Protein AF-A0A7G2SG34-F1 (afdb_monomer_lite)

Secondary structure (DSSP, 8-state):
--EEEEEEHHHHHHHHTSTTB--SSPEEPTTSSEEEEEESS--TT-B-HHHHHHHHTSTTTPPP-

pLDDT: mean 88.59, std 8.22, range [52.34, 95.06]

Foldseek 3Di:
DKWKAKAFLVCVVVVCPDPQWPDPDWQAWLVNGITITIGPDDDPRTHHPVVVVVVCPDNRNDNDD

Sequence (65 aa):
MSTYSITDAAQVDDMLQEADCVSTSPRYNAAGTQAVLRWCADGVGRISHADARALMATAAWQVEP

Radius of gyration: 11.33 Å; chains: 1; bounding box: 26×22×32 Å

Structure (mmCIF, N/CA/C/O backbone):
data_AF-A0A7G2SG34-F1
#
_entry.id   AF-A0A7G2SG34-F1
#
loop_
_atom_site.group_PDB
_atom_site.id
_atom_site.type_symbol
_atom_site.label_atom_id
_atom_site.label_alt_id
_atom_site.label_comp_id
_atom_site.label_asym_id
_atom_site.label_entity_id
_atom_site.label_seq_id
_atom_site.pdbx_PDB_ins_code
_atom_site.Cartn_x
_atom_site.Cartn_y
_atom_site.Cartn_z
_atom_site.occupancy
_atom_site.B_iso_or_equiv
_atom_site.auth_seq_id
_atom_site.auth_comp_id
_atom_site.auth_asym_id
_atom_site.auth_atom_id
_atom_site.pdbx_PDB_model_num
ATOM 1 N N . MET A 1 1 ? 17.837 0.037 -5.491 1.00 63.78 1 MET A N 1
ATOM 2 C CA . MET A 1 1 ? 17.115 0.788 -4.437 1.00 63.78 1 MET A CA 1
ATOM 3 C C . MET A 1 1 ? 15.738 0.160 -4.305 1.00 63.78 1 MET A C 1
ATOM 5 O O . MET A 1 1 ? 15.227 -0.286 -5.316 1.00 63.78 1 MET A O 1
ATOM 9 N N . SER A 1 2 ? 15.168 0.042 -3.103 1.00 81.31 2 SER A N 1
ATOM 10 C CA . SER A 1 2 ? 13.777 -0.424 -2.971 1.00 81.31 2 SER A CA 1
ATOM 11 C C . SER A 1 2 ? 12.825 0.759 -3.028 1.00 81.31 2 SER A C 1
ATOM 13 O O . SER A 1 2 ? 13.073 1.761 -2.355 1.00 81.31 2 SER A O 1
ATOM 15 N N . THR A 1 3 ? 11.737 0.612 -3.771 1.00 92.62 3 THR A N 1
ATOM 16 C CA . THR A 1 3 ? 10.636 1.580 -3.800 1.00 92.62 3 THR A CA 1
ATOM 17 C C . THR A 1 3 ? 9.369 0.970 -3.235 1.00 92.62 3 THR A C 1
ATOM 19 O O . THR A 1 3 ? 9.316 -0.225 -2.932 1.00 92.62 3 THR A O 1
ATOM 22 N N . TYR A 1 4 ? 8.366 1.811 -3.023 1.00 93.62 4 TYR A N 1
ATOM 23 C CA . TYR A 1 4 ? 7.115 1.428 -2.388 1.00 93.62 4 TYR A CA 1
ATOM 24 C C . TYR A 1 4 ? 5.938 1.892 -3.229 1.00 93.62 4 TYR A C 1
ATOM 26 O O . TYR A 1 4 ? 6.074 2.858 -3.962 1.00 93.62 4 TYR A O 1
ATOM 34 N N . SER A 1 5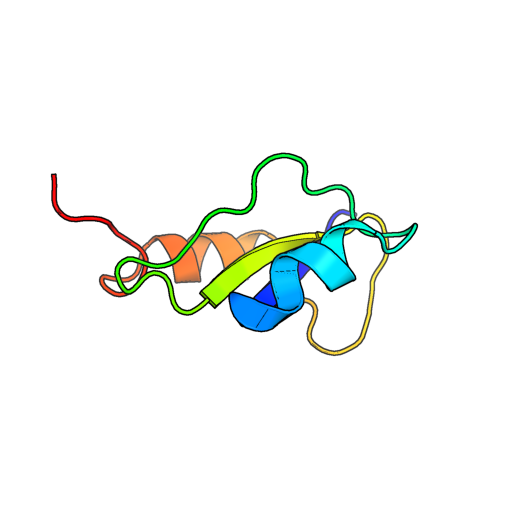 ? 4.780 1.261 -3.125 1.00 94.38 5 SER A N 1
ATOM 35 C CA . SER A 1 5 ? 3.538 1.783 -3.706 1.00 94.38 5 SER A CA 1
ATOM 36 C C . SER A 1 5 ? 2.421 1.725 -2.680 1.00 94.38 5 SER A C 1
ATOM 38 O O . SER A 1 5 ? 2.464 0.916 -1.752 1.00 94.38 5 SER A O 1
ATOM 40 N N . ILE A 1 6 ? 1.420 2.583 -2.855 1.00 93.94 6 ILE A N 1
ATOM 41 C CA . ILE A 1 6 ? 0.147 2.486 -2.144 1.00 93.94 6 ILE A CA 1
ATOM 42 C C . ILE A 1 6 ? -0.803 1.753 -3.083 1.00 93.94 6 ILE A C 1
ATOM 44 O O . ILE A 1 6 ? -1.009 2.191 -4.211 1.00 93.94 6 ILE A O 1
ATOM 48 N N . THR A 1 7 ? -1.326 0.625 -2.631 1.00 93.81 7 THR A N 1
ATOM 49 C CA . THR A 1 7 ? -2.175 -0.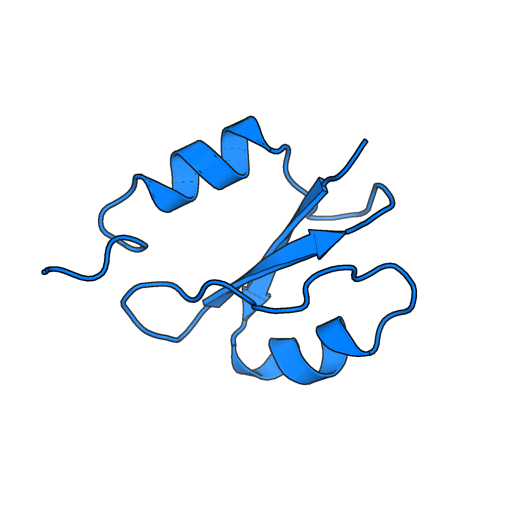272 -3.419 1.00 93.81 7 THR A CA 1
ATOM 50 C C . THR A 1 7 ? -3.502 -0.441 -2.699 1.00 93.81 7 THR A C 1
ATOM 52 O O . THR A 1 7 ? -3.513 -0.568 -1.474 1.00 93.81 7 THR A O 1
ATOM 55 N N . ASP A 1 8 ? -4.615 -0.450 -3.426 1.00 95.06 8 ASP A N 1
ATOM 56 C CA . ASP A 1 8 ? -5.913 -0.767 -2.834 1.00 95.06 8 ASP A CA 1
ATOM 57 C C . ASP A 1 8 ? -5.933 -2.211 -2.327 1.00 95.06 8 ASP A C 1
ATOM 59 O O . ASP A 1 8 ? -5.434 -3.119 -2.990 1.00 95.06 8 ASP A O 1
ATOM 63 N N . ALA A 1 9 ? -6.530 -2.441 -1.157 1.00 93.31 9 ALA A N 1
ATOM 64 C CA . ALA A 1 9 ? -6.537 -3.744 -0.491 1.00 93.31 9 ALA A CA 1
ATOM 65 C C . ALA A 1 9 ? -7.097 -4.862 -1.386 1.00 93.31 9 ALA A C 1
ATOM 67 O O . ALA A 1 9 ? -6.595 -5.979 -1.352 1.00 93.31 9 ALA A O 1
ATOM 68 N N . ALA A 1 10 ? -8.074 -4.541 -2.239 1.00 95.06 10 ALA A N 1
ATOM 69 C CA . ALA A 1 10 ? -8.658 -5.479 -3.198 1.00 95.06 10 ALA A CA 1
ATOM 70 C C . ALA A 1 10 ? -7.685 -5.943 -4.298 1.00 95.06 10 ALA A C 1
ATOM 72 O O . ALA A 1 10 ? -7.945 -6.956 -4.934 1.00 95.06 10 ALA A O 1
ATOM 73 N N . GLN A 1 11 ? -6.596 -5.208 -4.537 1.00 93.81 11 GLN A N 1
ATOM 74 C CA . GLN A 1 11 ? -5.591 -5.509 -5.562 1.00 93.81 11 GLN A CA 1
ATOM 75 C C . GLN A 1 11 ? -4.279 -6.025 -4.962 1.00 93.81 11 GLN A C 1
ATOM 77 O O . GLN A 1 11 ? -3.357 -6.360 -5.700 1.00 93.81 11 GLN A O 1
ATOM 82 N N . VAL A 1 12 ? -4.156 -6.072 -3.631 1.00 92.75 12 VAL A N 1
ATOM 83 C CA . VAL A 1 12 ? -2.905 -6.461 -2.970 1.00 92.75 12 VAL A CA 1
ATOM 84 C C . VAL A 1 12 ? -2.503 -7.883 -3.337 1.00 92.75 12 VAL A C 1
ATOM 86 O O . VAL A 1 12 ? -1.344 -8.094 -3.678 1.00 92.75 12 VAL A O 1
ATOM 89 N N . ASP A 1 13 ? -3.435 -8.835 -3.309 1.00 92.62 13 ASP A N 1
ATOM 90 C CA . ASP A 1 13 ? -3.142 -10.231 -3.648 1.00 92.62 13 ASP A CA 1
ATOM 91 C C . ASP A 1 13 ? -2.632 -10.383 -5.087 1.00 92.62 13 ASP A C 1
ATOM 93 O O . ASP A 1 13 ? -1.677 -11.123 -5.319 1.00 92.62 13 ASP A O 1
ATOM 97 N N . ASP A 1 14 ? -3.196 -9.626 -6.032 1.00 92.88 14 ASP A N 1
ATOM 98 C CA . ASP A 1 14 ? -2.734 -9.609 -7.422 1.00 92.88 14 ASP A CA 1
ATOM 99 C C . ASP A 1 14 ? -1.329 -8.997 -7.530 1.00 92.88 14 ASP A C 1
ATOM 101 O O . ASP A 1 14 ? -0.436 -9.570 -8.154 1.00 92.88 14 ASP A O 1
ATOM 105 N N . MET A 1 15 ? -1.095 -7.861 -6.866 1.00 91.00 15 MET A N 1
ATOM 106 C CA . MET A 1 15 ? 0.205 -7.178 -6.873 1.00 91.00 15 MET A CA 1
ATOM 107 C C . MET A 1 15 ? 1.308 -7.984 -6.180 1.00 91.00 15 MET A C 1
ATOM 109 O O . MET A 1 15 ? 2.478 -7.844 -6.526 1.00 91.00 15 MET A O 1
ATOM 113 N N . LEU A 1 16 ? 0.973 -8.836 -5.210 1.00 91.44 16 LEU A N 1
ATOM 114 C CA . LEU A 1 16 ? 1.927 -9.742 -4.565 1.00 91.44 16 LEU A CA 1
ATOM 115 C C . LEU A 1 16 ? 2.417 -10.860 -5.493 1.00 91.44 16 LEU A C 1
ATOM 117 O O . LEU A 1 16 ? 3.483 -11.420 -5.241 1.00 91.44 16 LEU A O 1
ATOM 121 N N . GLN A 1 17 ? 1.671 -11.185 -6.552 1.00 91.62 17 GLN A N 1
ATOM 122 C CA . GLN A 1 17 ? 2.093 -12.166 -7.557 1.00 91.62 17 GLN A CA 1
ATOM 123 C C . GLN A 1 17 ? 3.015 -11.572 -8.626 1.00 91.62 17 GLN A C 1
ATOM 125 O O . GLN A 1 17 ? 3.602 -12.321 -9.412 1.00 91.62 17 GLN A O 1
ATOM 130 N N . GLU A 1 18 ? 3.170 -10.247 -8.673 1.00 90.06 18 GLU A N 1
ATOM 131 C CA . GLU A 1 18 ? 4.101 -9.621 -9.602 1.00 90.06 18 GLU A CA 1
ATOM 132 C C . GLU A 1 18 ? 5.555 -9.955 -9.254 1.00 90.06 18 GLU A C 1
ATOM 134 O O . GLU A 1 18 ? 5.980 -9.866 -8.103 1.00 90.06 18 GLU A O 1
ATOM 139 N N . ALA A 1 19 ? 6.353 -10.266 -10.279 1.00 87.25 19 ALA A N 1
ATOM 140 C CA . ALA A 1 19 ? 7.749 -10.677 -10.115 1.00 87.25 19 ALA A CA 1
ATOM 141 C C . ALA A 1 19 ? 8.628 -9.621 -9.416 1.00 87.25 19 ALA A C 1
ATOM 143 O O . ALA A 1 19 ? 9.610 -9.967 -8.758 1.00 87.25 19 ALA A O 1
ATOM 144 N N . ASP A 1 20 ? 8.268 -8.342 -9.542 1.00 89.50 20 ASP A N 1
ATOM 145 C CA . ASP A 1 20 ? 9.011 -7.224 -8.956 1.00 89.50 20 ASP A CA 1
ATOM 146 C C . ASP A 1 20 ? 8.577 -6.894 -7.517 1.00 89.50 20 ASP A C 1
ATOM 148 O O . ASP A 1 20 ? 9.229 -6.087 -6.835 1.00 89.50 20 ASP A O 1
ATOM 152 N N . CYS A 1 21 ? 7.469 -7.477 -7.048 1.00 90.62 21 CYS A N 1
ATOM 153 C CA . CYS A 1 21 ? 6.949 -7.258 -5.709 1.00 90.62 21 CYS A CA 1
ATOM 154 C C . CYS A 1 21 ? 7.720 -8.122 -4.710 1.00 90.62 21 CYS A C 1
ATOM 156 O O . CYS A 1 21 ? 7.736 -9.347 -4.779 1.00 90.62 21 CYS A O 1
ATOM 158 N N . VAL A 1 22 ? 8.376 -7.474 -3.749 1.00 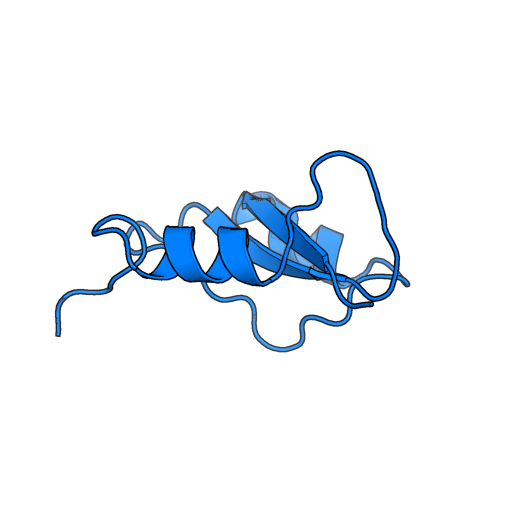91.75 22 VAL A N 1
ATOM 159 C CA . VAL A 1 22 ? 9.152 -8.147 -2.691 1.00 91.75 22 VAL A CA 1
ATOM 160 C C . VAL A 1 22 ? 8.491 -8.019 -1.322 1.00 91.75 22 VAL A C 1
ATOM 162 O O . VAL A 1 22 ? 9.096 -8.333 -0.294 1.00 91.75 22 VAL A O 1
ATOM 165 N N . SER A 1 23 ? 7.259 -7.513 -1.284 1.00 89.62 23 SER A N 1
ATOM 166 C CA . SER A 1 23 ? 6.462 -7.485 -0.066 1.00 89.62 23 SER A CA 1
ATOM 167 C C . SER A 1 23 ? 6.043 -8.897 0.321 1.00 89.62 23 SER A C 1
ATOM 169 O O . SER A 1 23 ? 5.364 -9.574 -0.431 1.00 89.62 23 SER A O 1
ATOM 171 N N . THR A 1 24 ? 6.398 -9.326 1.529 1.00 82.94 24 THR A N 1
ATOM 172 C CA . THR A 1 24 ? 5.912 -10.587 2.121 1.00 82.94 24 THR A CA 1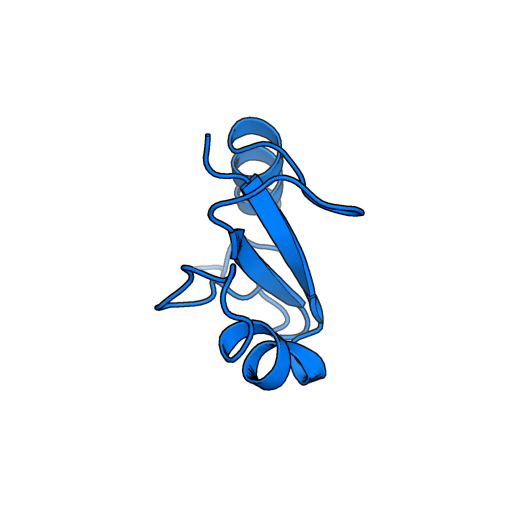
ATOM 173 C C . THR A 1 24 ? 4.832 -10.356 3.174 1.00 82.94 24 THR A C 1
ATOM 175 O O . THR A 1 24 ? 4.027 -11.234 3.462 1.00 82.94 24 THR A O 1
ATOM 178 N N . SER A 1 25 ? 4.802 -9.161 3.762 1.00 86.31 25 SER A N 1
ATOM 179 C CA . SER A 1 25 ? 3.780 -8.735 4.716 1.00 86.31 25 SER A CA 1
ATOM 180 C C . SER A 1 25 ? 3.362 -7.303 4.383 1.00 86.31 25 SER A C 1
ATOM 182 O O . SER A 1 25 ? 4.014 -6.357 4.837 1.00 86.31 25 SER A O 1
ATOM 184 N N . PRO A 1 26 ? 2.320 -7.129 3.547 1.00 88.56 26 PRO A N 1
ATOM 185 C CA . PRO A 1 26 ? 1.741 -5.825 3.254 1.00 88.56 26 PRO A CA 1
ATOM 186 C C . PRO A 1 26 ? 1.321 -5.141 4.547 1.00 88.56 26 PRO A C 1
ATOM 188 O O . PRO A 1 26 ? 0.656 -5.739 5.396 1.00 88.56 26 PRO A O 1
ATOM 191 N N . ARG A 1 27 ? 1.695 -3.874 4.697 1.00 89.94 27 ARG A N 1
ATOM 192 C CA . ARG A 1 27 ? 1.205 -3.069 5.812 1.00 89.94 27 ARG A CA 1
ATOM 193 C C . ARG A 1 27 ? -0.039 -2.339 5.354 1.00 89.94 27 ARG A C 1
ATOM 195 O O . ARG A 1 27 ? 0.069 -1.535 4.438 1.00 89.94 27 ARG A O 1
ATOM 202 N N . TYR A 1 28 ? -1.170 -2.601 5.994 1.00 91.94 28 TYR A N 1
ATOM 203 C CA . TYR A 1 28 ? -2.437 -1.940 5.696 1.00 91.94 28 TYR A CA 1
ATOM 204 C C . TYR A 1 28 ? -2.592 -0.630 6.479 1.00 91.94 28 TYR A C 1
ATOM 206 O O . TYR A 1 28 ? -1.956 -0.435 7.520 1.00 91.94 28 TYR A O 1
ATOM 214 N N . ASN A 1 29 ? -3.419 0.273 5.958 1.00 92.88 29 ASN A N 1
ATOM 215 C CA . ASN A 1 29 ? -3.856 1.478 6.656 1.00 92.88 29 ASN A CA 1
ATOM 216 C C . ASN A 1 29 ? -4.857 1.128 7.776 1.00 92.88 29 ASN A C 1
ATOM 218 O O . ASN A 1 29 ? -5.357 0.005 7.849 1.00 92.88 29 ASN A O 1
ATOM 222 N N . ALA A 1 30 ? -5.176 2.089 8.645 1.00 90.44 30 ALA A N 1
ATOM 223 C CA . ALA A 1 30 ? -6.080 1.874 9.778 1.00 90.44 30 ALA A CA 1
ATOM 224 C C . ALA A 1 30 ? -7.500 1.460 9.343 1.00 90.44 30 ALA A C 1
ATOM 226 O O . ALA A 1 30 ? -8.189 0.748 10.065 1.00 90.44 30 ALA A O 1
ATOM 227 N N . ALA A 1 31 ? -7.922 1.873 8.144 1.00 90.81 31 ALA A N 1
ATOM 228 C CA . ALA A 1 31 ? -9.212 1.511 7.563 1.00 90.81 31 ALA A CA 1
ATOM 229 C C . ALA A 1 31 ? -9.223 0.134 6.865 1.00 90.81 31 ALA A C 1
ATOM 231 O O . ALA A 1 31 ? -10.288 -0.325 6.460 1.00 90.81 31 ALA A O 1
ATOM 232 N N . GLY A 1 32 ? -8.065 -0.506 6.667 1.00 91.00 32 GLY A N 1
ATOM 233 C CA . GLY A 1 32 ? -7.935 -1.753 5.907 1.00 91.00 32 GLY A CA 1
ATOM 234 C C . GLY A 1 32 ? -8.231 -1.635 4.404 1.00 91.00 32 GLY A C 1
ATOM 235 O O . GLY A 1 32 ? -8.406 -2.651 3.741 1.00 91.00 32 GLY A O 1
ATOM 236 N N . THR A 1 33 ? -8.308 -0.423 3.850 1.00 93.56 33 THR A N 1
ATOM 237 C CA . THR A 1 33 ? -8.664 -0.177 2.441 1.00 93.56 33 THR A CA 1
ATOM 238 C C . THR A 1 33 ? -7.461 -0.095 1.515 1.00 93.56 33 THR A C 1
ATOM 240 O O . THR A 1 33 ? -7.608 -0.290 0.313 1.00 93.56 33 THR A O 1
ATOM 243 N N . GLN A 1 34 ? -6.276 0.189 2.052 1.00 94.25 34 GLN A N 1
ATOM 244 C CA . GLN A 1 34 ? -5.047 0.356 1.278 1.00 94.25 34 GLN A CA 1
ATOM 245 C C . GLN A 1 34 ? -3.879 -0.305 1.995 1.00 94.25 34 GLN A C 1
ATOM 247 O O . GLN A 1 34 ? -3.853 -0.356 3.225 1.00 94.25 34 GLN A O 1
ATOM 252 N N . ALA A 1 35 ? -2.886 -0.754 1.233 1.00 94.25 35 ALA A N 1
ATOM 253 C CA . ALA A 1 35 ? -1.641 -1.294 1.747 1.00 94.25 35 ALA A CA 1
ATOM 254 C C . ALA A 1 35 ? -0.420 -0.661 1.084 1.00 94.25 35 ALA A C 1
ATOM 256 O O . ALA A 1 35 ? -0.445 -0.278 -0.085 1.00 94.25 35 ALA A O 1
ATOM 257 N N . VAL A 1 36 ? 0.673 -0.590 1.839 1.00 93.69 36 VAL A N 1
ATOM 258 C CA . VAL A 1 36 ? 1.988 -0.280 1.287 1.00 93.69 36 VAL A CA 1
ATOM 259 C C . VAL A 1 36 ? 2.672 -1.574 0.866 1.00 93.69 36 VAL A C 1
ATOM 261 O O . VAL A 1 36 ? 2.904 -2.464 1.692 1.00 93.69 36 VAL A O 1
ATOM 264 N N . LEU A 1 37 ? 3.042 -1.644 -0.410 1.00 93.69 37 LEU A N 1
ATOM 265 C CA . LEU A 1 37 ? 3.841 -2.723 -0.984 1.00 93.69 37 LEU A CA 1
ATOM 266 C C . LEU A 1 37 ? 5.260 -2.246 -1.285 1.00 93.69 37 LEU A C 1
ATOM 268 O O . LEU A 1 37 ? 5.478 -1.064 -1.543 1.00 93.69 37 LEU A O 1
ATOM 272 N N . ARG A 1 38 ? 6.230 -3.158 -1.223 1.00 93.62 38 ARG A N 1
ATOM 273 C CA . ARG A 1 38 ? 7.647 -2.921 -1.499 1.00 93.62 38 ARG A CA 1
ATOM 274 C C . ARG A 1 38 ? 8.034 -3.612 -2.798 1.00 93.62 38 ARG A C 1
ATOM 276 O O . ARG A 1 38 ? 7.729 -4.784 -2.996 1.00 93.62 38 ARG A O 1
ATOM 283 N N . TRP A 1 39 ? 8.809 -2.908 -3.609 1.00 92.56 39 TRP A N 1
ATOM 284 C CA . TRP A 1 39 ? 9.243 -3.333 -4.933 1.00 92.56 39 TRP A CA 1
ATOM 285 C C . TRP A 1 39 ? 10.769 -3.322 -5.040 1.00 92.56 39 TRP A C 1
ATOM 287 O O . TRP A 1 39 ? 11.458 -2.545 -4.358 1.00 92.56 39 TRP A O 1
ATOM 297 N N . CYS A 1 40 ? 11.314 -4.204 -5.878 1.00 89.19 40 CYS A N 1
ATOM 298 C CA . CYS A 1 40 ? 12.753 -4.283 -6.149 1.00 89.19 40 CYS A CA 1
ATOM 299 C C . CYS A 1 40 ? 13.218 -3.372 -7.300 1.00 89.19 40 CYS A C 1
ATOM 301 O O . CYS A 1 40 ? 14.415 -3.095 -7.392 1.00 89.19 40 CYS A O 1
ATOM 303 N N . ALA A 1 41 ? 12.289 -2.873 -8.119 1.00 85.94 41 ALA A N 1
ATOM 304 C CA . ALA A 1 41 ? 12.539 -1.969 -9.242 1.00 85.94 41 ALA A CA 1
ATOM 305 C C . ALA A 1 41 ? 11.806 -0.625 -9.065 1.00 85.94 41 ALA A C 1
ATOM 307 O O . ALA A 1 41 ? 10.908 -0.501 -8.231 1.00 85.94 41 ALA A O 1
ATOM 308 N N . ASP A 1 42 ? 12.118 0.374 -9.890 1.00 84.12 42 ASP A N 1
ATOM 309 C CA . ASP A 1 42 ? 11.353 1.628 -9.991 1.00 84.12 42 ASP A CA 1
ATOM 310 C C . ASP A 1 42 ? 10.194 1.486 -10.990 1.00 84.12 42 ASP A C 1
ATOM 312 O O . ASP A 1 42 ? 10.244 0.657 -11.897 1.00 84.12 42 ASP A O 1
ATOM 316 N N . GLY A 1 43 ? 9.128 2.265 -10.816 1.00 80.69 43 GLY A N 1
ATOM 317 C CA . GLY A 1 43 ? 7.905 2.129 -11.604 1.00 80.69 43 GLY A CA 1
ATOM 318 C C . GLY A 1 43 ? 6.933 3.279 -11.371 1.00 80.69 43 GLY A C 1
ATOM 319 O O . GLY A 1 43 ? 7.117 4.101 -10.471 1.00 80.69 43 GLY A O 1
ATOM 320 N N . VAL A 1 44 ? 5.896 3.350 -12.201 1.00 82.31 44 VAL A N 1
ATOM 321 C CA . VAL A 1 44 ? 4.881 4.408 -12.116 1.00 82.31 44 VAL A CA 1
ATOM 322 C C . VAL A 1 44 ? 4.108 4.280 -10.803 1.00 82.31 44 VAL A C 1
ATOM 324 O O . VAL A 1 44 ? 3.724 3.183 -10.410 1.00 82.31 44 VAL A O 1
ATOM 327 N N . GLY A 1 45 ? 3.906 5.401 -10.105 1.00 83.88 45 GLY A N 1
ATOM 328 C CA . GLY A 1 45 ? 3.222 5.418 -8.807 1.00 83.88 45 GLY A CA 1
ATOM 329 C C . GLY A 1 45 ? 4.058 4.872 -7.645 1.00 83.88 45 GLY A C 1
ATOM 330 O O . GLY A 1 45 ? 3.529 4.709 -6.544 1.00 83.88 45 GLY A O 1
ATOM 331 N N . ARG A 1 46 ? 5.355 4.602 -7.862 1.00 91.12 46 ARG A N 1
ATOM 332 C CA . ARG A 1 46 ? 6.263 4.183 -6.795 1.00 91.12 46 ARG A CA 1
ATOM 333 C C . ARG A 1 46 ? 6.848 5.400 -6.069 1.00 91.12 46 ARG A C 1
ATOM 335 O O . ARG A 1 46 ? 7.258 6.379 -6.685 1.00 91.12 46 ARG A O 1
ATOM 342 N N . ILE A 1 47 ? 6.877 5.326 -4.745 1.00 92.75 47 ILE A N 1
ATOM 343 C CA . ILE A 1 47 ? 7.359 6.350 -3.823 1.00 92.75 47 ILE A CA 1
ATOM 344 C C . ILE A 1 47 ? 8.653 5.900 -3.144 1.00 92.75 47 ILE A C 1
ATOM 346 O O . ILE A 1 47 ? 8.968 4.704 -3.059 1.00 92.75 47 ILE A O 1
ATOM 350 N N . SER A 1 48 ? 9.416 6.871 -2.645 1.00 92.25 48 SER A N 1
ATOM 351 C CA . SER A 1 48 ? 10.656 6.592 -1.930 1.00 92.25 48 SER A CA 1
ATOM 352 C C . SER A 1 48 ? 10.389 5.970 -0.555 1.00 92.25 48 SER A C 1
ATOM 354 O O . SER A 1 48 ? 9.288 6.042 -0.004 1.00 92.25 48 SER A O 1
ATOM 356 N N . HIS A 1 49 ? 11.430 5.394 0.052 1.00 90.19 49 HIS A N 1
ATOM 357 C CA . HIS A 1 49 ? 11.353 4.928 1.438 1.00 90.19 49 HIS A CA 1
ATOM 358 C C . HIS A 1 49 ? 10.982 6.055 2.418 1.00 90.19 49 HIS A C 1
ATOM 360 O O . HIS A 1 49 ? 10.250 5.821 3.379 1.00 90.19 49 HIS A O 1
ATOM 366 N N . ALA A 1 50 ? 11.483 7.273 2.181 1.00 91.94 50 ALA A N 1
ATOM 367 C CA . ALA A 1 50 ? 11.207 8.424 3.034 1.00 91.94 50 ALA A CA 1
ATOM 368 C C . ALA A 1 50 ? 9.723 8.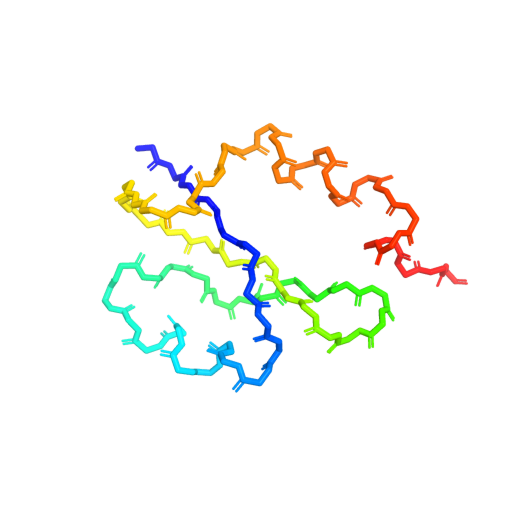815 2.977 1.00 91.94 50 ALA A C 1
ATOM 370 O O . ALA A 1 50 ? 9.107 9.004 4.026 1.00 91.94 50 ALA A O 1
ATOM 371 N N . ASP A 1 51 ? 9.138 8.838 1.779 1.00 92.75 51 ASP A N 1
ATOM 372 C CA . ASP A 1 51 ? 7.722 9.166 1.583 1.00 92.75 51 ASP A CA 1
ATOM 373 C C . ASP A 1 51 ? 6.811 8.084 2.170 1.00 92.75 51 ASP A C 1
ATOM 375 O O . ASP A 1 51 ? 5.855 8.393 2.881 1.00 92.75 51 ASP A O 1
ATOM 379 N N . ALA A 1 52 ? 7.145 6.805 1.959 1.00 91.19 52 ALA A N 1
ATOM 380 C CA . ALA A 1 52 ? 6.415 5.690 2.561 1.00 91.19 52 ALA A CA 1
ATOM 381 C C . ALA A 1 52 ? 6.440 5.763 4.096 1.00 91.19 52 ALA A C 1
ATOM 383 O O . ALA A 1 52 ? 5.427 5.529 4.756 1.00 91.19 52 ALA A O 1
ATOM 384 N N . ARG A 1 53 ? 7.584 6.136 4.681 1.00 90.75 53 ARG A N 1
ATOM 385 C CA . ARG A 1 53 ? 7.715 6.320 6.130 1.00 90.75 53 ARG A CA 1
ATOM 386 C C . ARG A 1 53 ? 6.908 7.516 6.635 1.00 90.75 53 ARG A C 1
ATOM 388 O O . ARG A 1 53 ? 6.277 7.401 7.683 1.00 90.75 53 ARG A O 1
ATOM 395 N N . ALA A 1 54 ? 6.916 8.634 5.911 1.00 91.50 54 ALA A N 1
ATOM 396 C CA . ALA A 1 54 ? 6.108 9.803 6.248 1.00 91.50 54 ALA A CA 1
ATOM 397 C C . ALA A 1 54 ? 4.608 9.470 6.219 1.00 91.50 54 ALA A C 1
ATOM 399 O O . ALA A 1 54 ? 3.888 9.821 7.151 1.00 91.50 54 ALA A O 1
ATOM 400 N N . LEU A 1 55 ? 4.156 8.707 5.218 1.00 90.62 55 LEU A N 1
ATOM 401 C CA . LEU A 1 55 ? 2.779 8.222 5.119 1.00 90.62 55 LEU A CA 1
ATOM 402 C C . LEU A 1 55 ? 2.389 7.349 6.320 1.00 90.62 55 LEU A C 1
ATOM 404 O O . LEU A 1 55 ? 1.357 7.590 6.944 1.00 90.62 55 LEU A O 1
ATOM 408 N N . MET A 1 56 ? 3.235 6.383 6.694 1.00 88.44 56 MET A N 1
ATOM 409 C CA . MET A 1 56 ? 2.996 5.506 7.852 1.00 88.44 56 MET A CA 1
ATOM 410 C C . MET A 1 56 ? 2.961 6.258 9.193 1.00 88.44 56 MET A C 1
ATOM 412 O O . MET A 1 56 ? 2.463 5.720 10.180 1.00 88.44 56 MET A O 1
ATOM 416 N N . ALA A 1 57 ? 3.494 7.481 9.250 1.00 90.06 57 ALA A N 1
ATOM 417 C CA . ALA A 1 57 ? 3.437 8.338 10.431 1.00 90.06 57 ALA A CA 1
ATOM 418 C C . ALA A 1 57 ? 2.137 9.159 10.528 1.00 90.06 57 ALA A C 1
ATOM 420 O O . ALA A 1 57 ? 1.916 9.818 11.540 1.00 90.06 57 ALA A O 1
ATOM 421 N N . THR A 1 58 ? 1.279 9.133 9.506 1.00 90.12 58 THR A N 1
ATOM 422 C CA . THR A 1 58 ? -0.015 9.827 9.530 1.00 90.12 58 THR A CA 1
ATOM 423 C C . THR A 1 58 ? -1.076 9.018 10.277 1.00 90.12 58 THR A C 1
ATOM 425 O O . THR A 1 58 ? -1.030 7.788 10.301 1.00 90.12 58 THR A O 1
ATOM 428 N N . ALA A 1 59 ? -2.082 9.703 10.830 1.00 87.94 59 ALA A N 1
ATOM 429 C CA . ALA A 1 59 ? -3.185 9.070 11.561 1.00 87.94 59 ALA A CA 1
ATOM 430 C C . ALA A 1 59 ? -3.944 8.017 10.729 1.00 87.94 59 ALA A C 1
ATOM 432 O O . ALA A 1 59 ? -4.435 7.040 11.274 1.00 87.94 59 ALA A O 1
ATOM 433 N N . ALA A 1 6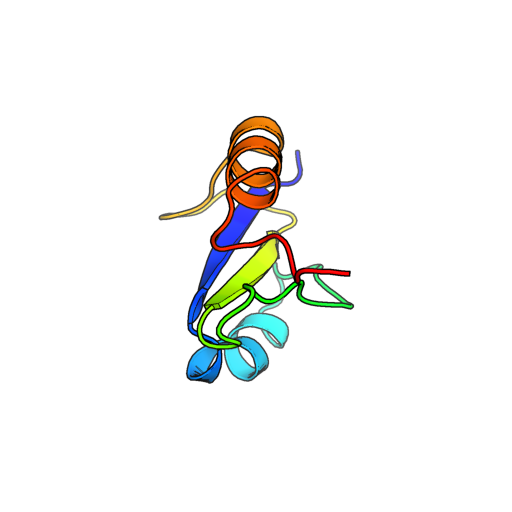0 ? -3.985 8.162 9.401 1.00 88.31 60 ALA A N 1
ATOM 434 C CA . ALA A 1 60 ? -4.645 7.198 8.519 1.00 88.31 60 ALA A CA 1
ATOM 435 C C . ALA A 1 60 ? -3.966 5.813 8.499 1.00 88.31 60 ALA A C 1
ATOM 437 O O . ALA A 1 60 ? -4.597 4.831 8.116 1.00 88.31 60 ALA A O 1
ATOM 438 N N . TRP A 1 61 ? -2.691 5.721 8.890 1.00 89.44 61 TRP A N 1
ATOM 439 C CA . TRP A 1 61 ? -1.878 4.495 8.846 1.00 89.44 61 TRP A CA 1
ATOM 440 C C . TRP A 1 61 ? -1.399 4.027 10.221 1.00 89.44 61 TRP A C 1
ATOM 442 O O . TRP A 1 61 ? -0.802 2.953 10.346 1.00 89.44 61 TRP A O 1
ATOM 452 N N . GLN A 1 62 ? -1.659 4.825 11.252 1.00 85.25 62 GLN A N 1
ATOM 453 C CA . GLN A 1 62 ? -1.488 4.421 12.634 1.00 85.25 62 GLN A CA 1
ATOM 454 C C . GLN A 1 62 ? -2.769 3.722 13.080 1.00 85.25 62 GLN A C 1
ATOM 456 O O . GLN A 1 62 ? -3.837 4.321 13.096 1.00 85.25 62 GLN A O 1
ATOM 461 N N . VAL A 1 63 ? -2.664 2.438 13.416 1.00 66.56 63 VAL A N 1
ATOM 462 C CA . VAL A 1 63 ? -3.728 1.755 14.154 1.00 66.56 63 VAL A CA 1
ATOM 463 C C . VAL A 1 63 ? -3.640 2.288 15.585 1.00 66.56 63 VAL A C 1
ATOM 465 O O . VAL A 1 63 ? -2.559 2.207 16.174 1.00 66.56 63 VAL A O 1
ATOM 468 N N . GLU A 1 64 ? -4.708 2.908 16.100 1.00 56.41 64 GLU A N 1
ATOM 469 C CA . GLU A 1 64 ? -4.750 3.314 17.513 1.00 56.41 64 GLU A CA 1
ATOM 470 C C . GLU A 1 64 ? -4.445 2.090 18.402 1.00 56.41 64 GLU A C 1
ATOM 472 O O . GLU A 1 64 ? -4.921 0.993 18.090 1.00 56.41 64 GLU A O 1
ATOM 477 N N . PRO A 1 65 ? -3.595 2.245 19.436 1.00 52.34 65 PRO A N 1
ATOM 478 C CA . PRO A 1 65 ? -3.208 1.156 20.330 1.00 52.34 65 PRO A CA 1
ATOM 479 C C . PRO A 1 65 ? -4.360 0.635 21.195 1.00 52.34 65 PRO A C 1
ATOM 481 O O . PRO A 1 65 ? -5.264 1.429 21.543 1.00 52.34 65 PRO A O 1
#